Protein AF-A0A2T5V9R6-F1 (afdb_monomer)

pLDDT: mean 74.9, std 12.16, range [42.75, 92.75]

Foldseek 3Di:
DDDQDQVDQDPVRDTPPDDPDDDDDFDDDPCRVVVCCVVVVVVVVVPDDCVVVVVVVVVVVPPPQFDCVVVVDDDPDLVNSLVRQLVVLVPDPDPVSSCVSNVVSVVSVVVVD

Secondary structure (DSSP, 8-state):
-------EE-TTS-EES--S--------STTHHHHHHHHTTHHHHHTS-SHHHHHHHHHHHH---S-STTTSS---SHHHHHHHHHHHHHT-SSHHHHHHHHHHHHHHHHTT-

Solvent-accessible surface area (backbone atoms only — not comparable to full-atom values): 7088 Å² total; per-residue (Å²): 140,74,74,92,52,76,75,44,80,46,97,84,79,49,75,44,74,66,69,88,86,81,89,84,88,77,71,89,54,100,58,36,71,60,51,47,55,61,73,68,41,51,66,61,42,74,70,47,73,63,56,69,59,55,48,49,52,49,54,59,69,70,51,78,67,41,64,41,82,87,74,77,45,81,71,87,45,73,65,46,40,34,52,15,25,46,57,59,27,68,76,45,92,46,68,67,66,20,50,59,41,42,53,51,31,48,54,54,53,67,72,73,109

Sequence (113 aa):
MANFYLRAVCQNRNLWGVEDFEEISIRHSKYAANRFAHEAALLNFANSSPMPFVNGIKAARERIVARTDEEGRPPESIFDFVQGITAVARDKPHQDARLDTEGKAKKLLDRAA

Organism: NCBI:txid665038

Mean predicted aligned error: 13.88 Å

Nearest PDB structures (foldseek):
  8r2w-assembly1_B  TM=7.122E-01  e=3.113E+00  Trametes versicolor
  4bjn-assembly4_H  TM=2.898E-01  e=9.178E+00  Melampsora lini

Radius of gyration: 22.16 Å; Cα contacts (8 Å, |Δi|>4): 78; chains: 1; bounding box: 49×28×55 Å

Structure (mmCIF, N/CA/C/O backbone):
data_AF-A0A2T5V9R6-F1
#
_entry.id   AF-A0A2T5V9R6-F1
#
loop_
_atom_site.group_PDB
_atom_site.id
_atom_site.type_symbol
_atom_site.label_atom_id
_atom_site.label_alt_id
_atom_site.label_comp_id
_atom_site.label_asym_id
_atom_site.label_entity_id
_atom_site.label_seq_id
_atom_site.pdbx_PDB_ins_code
_atom_site.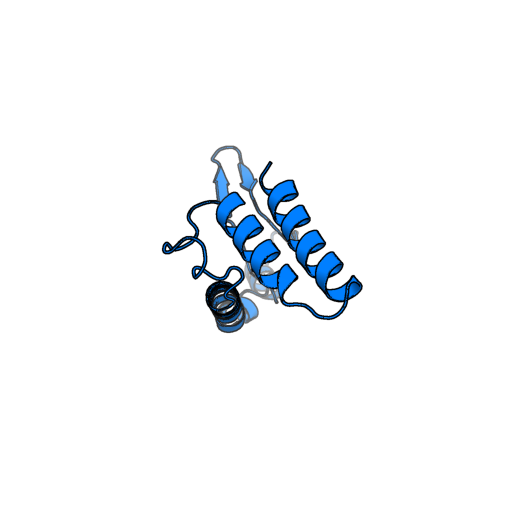Cartn_x
_atom_site.Cartn_y
_atom_site.Cartn_z
_atom_site.occupancy
_atom_site.B_iso_or_equiv
_atom_site.auth_seq_id
_atom_site.auth_comp_id
_atom_site.auth_asym_id
_atom_site.auth_atom_id
_atom_site.pdbx_PDB_model_num
ATOM 1 N N . MET A 1 1 ? 1.570 -5.590 -14.439 1.00 45.59 1 MET A N 1
ATOM 2 C CA . MET A 1 1 ? 1.499 -4.331 -13.672 1.00 45.59 1 MET A CA 1
ATOM 3 C C . MET A 1 1 ? 2.904 -4.104 -13.161 1.00 45.59 1 MET A C 1
ATOM 5 O O . MET A 1 1 ? 3.331 -4.874 -12.322 1.00 45.59 1 MET A O 1
ATOM 9 N N . ALA A 1 2 ? 3.663 -3.200 -13.774 1.00 42.75 2 ALA A N 1
ATOM 10 C CA . ALA A 1 2 ? 5.062 -2.968 -13.422 1.00 42.75 2 ALA A CA 1
ATOM 11 C C . ALA A 1 2 ? 5.163 -1.518 -12.965 1.00 42.75 2 ALA A C 1
ATOM 13 O O . ALA A 1 2 ? 4.949 -0.628 -13.774 1.00 42.75 2 ALA A O 1
ATOM 14 N N 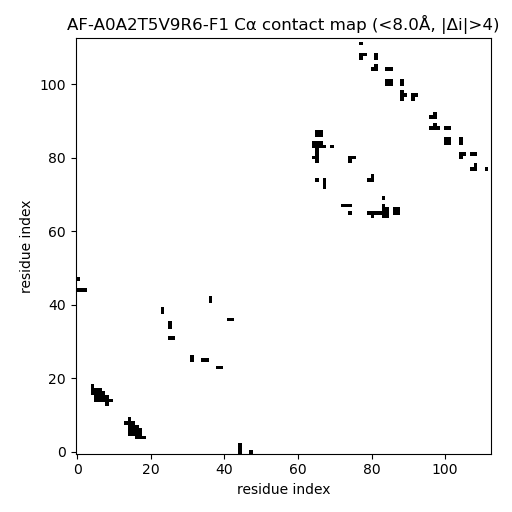. ASN A 1 3 ? 5.408 -1.276 -11.682 1.00 51.75 3 ASN A N 1
ATOM 15 C CA . ASN A 1 3 ? 5.662 0.060 -11.159 1.00 51.75 3 ASN A CA 1
ATOM 16 C C . ASN A 1 3 ? 7.131 0.099 -10.740 1.00 51.75 3 ASN A C 1
ATOM 18 O O . ASN A 1 3 ? 7.517 -0.588 -9.801 1.00 51.75 3 ASN A O 1
ATOM 22 N N . PHE A 1 4 ? 7.961 0.887 -11.426 1.00 55.44 4 PHE A N 1
ATOM 23 C CA . PHE A 1 4 ? 9.347 1.090 -11.005 1.00 55.44 4 PHE A CA 1
ATOM 24 C C . PHE A 1 4 ? 9.379 2.013 -9.781 1.00 55.44 4 PHE A C 1
ATOM 26 O O . PHE A 1 4 ? 9.399 3.238 -9.901 1.00 55.44 4 PHE A O 1
ATOM 33 N N . TYR A 1 5 ? 9.358 1.423 -8.586 1.00 55.00 5 TYR A N 1
ATOM 34 C CA . TYR A 1 5 ? 9.509 2.140 -7.324 1.00 55.00 5 TYR A CA 1
ATOM 35 C C . TYR A 1 5 ? 10.983 2.208 -6.928 1.00 55.00 5 TYR A C 1
ATOM 37 O O . TYR A 1 5 ? 11.502 1.350 -6.223 1.00 55.00 5 TYR A O 1
ATOM 45 N N . LEU A 1 6 ? 11.673 3.262 -7.350 1.00 56.78 6 LEU A N 1
ATOM 46 C CA . LEU A 1 6 ? 12.943 3.636 -6.732 1.00 56.78 6 LEU A CA 1
ATOM 47 C C . LEU A 1 6 ? 12.641 4.712 -5.687 1.00 56.78 6 LEU A C 1
ATOM 49 O O . LEU A 1 6 ? 12.490 5.882 -6.030 1.00 56.78 6 LEU A O 1
ATOM 53 N N . ARG A 1 7 ? 12.503 4.321 -4.409 1.00 51.59 7 ARG A N 1
ATOM 54 C CA . ARG A 1 7 ? 12.268 5.283 -3.312 1.00 51.59 7 ARG A CA 1
ATOM 55 C C . ARG A 1 7 ? 13.497 6.148 -3.023 1.00 51.59 7 ARG A 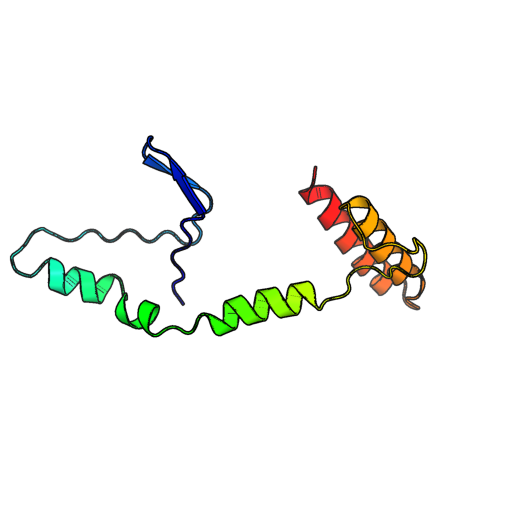C 1
ATOM 57 O O . ARG A 1 7 ? 13.335 7.313 -2.680 1.00 51.59 7 ARG A O 1
ATOM 64 N N . ALA A 1 8 ? 14.706 5.599 -3.148 1.00 50.41 8 ALA A N 1
ATOM 65 C CA . ALA A 1 8 ? 15.960 6.343 -3.024 1.00 50.41 8 ALA A CA 1
ATOM 66 C C . ALA A 1 8 ? 17.130 5.575 -3.662 1.00 50.41 8 ALA A C 1
ATOM 68 O O . ALA A 1 8 ? 17.214 4.351 -3.540 1.00 50.41 8 ALA A O 1
ATOM 69 N N . VAL A 1 9 ? 18.057 6.308 -4.289 1.00 54.75 9 VAL A N 1
ATOM 70 C CA . VAL A 1 9 ? 19.321 5.777 -4.824 1.00 54.75 9 VAL A CA 1
ATOM 71 C C . VAL A 1 9 ? 20.475 6.426 -4.066 1.00 54.75 9 VAL A C 1
ATOM 73 O O . VAL A 1 9 ? 20.627 7.645 -4.080 1.00 54.75 9 VAL A O 1
ATOM 76 N N . CYS A 1 10 ? 21.284 5.618 -3.384 1.00 54.88 10 CYS A N 1
ATOM 77 C CA . CYS A 1 10 ? 22.499 6.077 -2.713 1.00 54.88 10 CYS A CA 1
ATOM 78 C C . CYS A 1 10 ? 23.703 5.989 -3.670 1.00 54.88 10 CYS A C 1
ATOM 80 O O . CYS A 1 10 ? 23.817 5.037 -4.444 1.00 54.88 10 CYS A O 1
ATOM 82 N N . GLN A 1 11 ? 24.645 6.939 -3.574 1.00 45.75 11 GLN A N 1
ATOM 83 C CA . GLN A 1 11 ? 25.893 6.971 -4.361 1.00 45.75 11 GLN A CA 1
ATOM 84 C C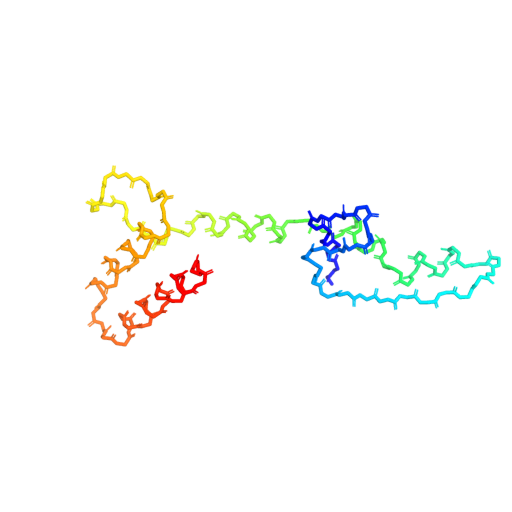 . GLN A 1 11 ? 26.767 5.704 -4.217 1.00 45.75 11 GLN A C 1
ATOM 86 O O . GLN A 1 11 ? 27.619 5.454 -5.063 1.00 45.75 11 GLN A O 1
ATOM 91 N N . ASN A 1 12 ? 26.511 4.861 -3.210 1.00 61.56 12 ASN A N 1
ATOM 92 C CA . ASN A 1 12 ? 27.168 3.567 -2.998 1.00 61.56 12 ASN A CA 1
ATOM 93 C C . ASN A 1 12 ? 26.478 2.375 -3.694 1.00 61.56 12 ASN A C 1
ATOM 95 O O . ASN A 1 12 ? 26.715 1.230 -3.321 1.00 61.56 12 ASN A O 1
ATOM 99 N N . ARG A 1 13 ? 25.636 2.622 -4.709 1.00 57.19 13 ARG A N 1
ATOM 100 C CA . ARG A 1 13 ? 24.947 1.588 -5.512 1.00 57.19 13 ARG A CA 1
ATOM 101 C C . ARG A 1 13 ? 23.884 0.773 -4.746 1.00 57.19 13 ARG A C 1
ATOM 103 O O . ARG A 1 13 ? 23.458 -0.271 -5.225 1.00 57.19 13 ARG A O 1
ATOM 110 N N . ASN A 1 14 ? 23.414 1.282 -3.603 1.00 53.72 14 ASN A N 1
ATOM 111 C CA . ASN A 1 14 ? 22.321 0.688 -2.828 1.00 53.72 14 ASN A CA 1
ATOM 112 C C . ASN A 1 14 ? 20.968 1.302 -3.208 1.00 53.72 14 ASN A C 1
ATOM 114 O O . ASN A 1 14 ? 20.818 2.530 -3.233 1.00 53.72 14 ASN A O 1
ATOM 118 N N . LEU A 1 15 ? 19.991 0.428 -3.456 1.00 63.84 15 LEU A N 1
ATOM 119 C CA . LEU A 1 15 ? 18.604 0.763 -3.767 1.00 63.84 15 LEU A CA 1
ATOM 120 C C . LEU A 1 15 ? 17.720 0.398 -2.572 1.00 63.84 15 LEU A C 1
ATOM 122 O O . LEU A 1 15 ? 17.762 -0.734 -2.097 1.00 63.84 15 LEU A O 1
ATOM 126 N N . TRP A 1 16 ? 16.923 1.349 -2.089 1.00 58.59 16 TRP A N 1
ATOM 127 C CA . TRP A 1 16 ? 16.052 1.143 -0.929 1.00 58.59 16 TRP A CA 1
ATOM 128 C C . TRP A 1 16 ? 14.584 1.140 -1.345 1.00 58.59 16 TRP A C 1
ATOM 130 O O . TRP A 1 16 ? 14.157 1.996 -2.120 1.00 58.59 16 TRP A O 1
ATOM 140 N N . GLY A 1 17 ? 13.809 0.199 -0.795 1.00 61.31 17 GLY A N 1
ATOM 141 C CA . GLY A 1 17 ? 12.373 0.083 -1.063 1.00 61.31 17 GLY A CA 1
ATOM 142 C C . GLY A 1 17 ? 12.035 -0.430 -2.463 1.00 61.31 17 GLY A C 1
ATOM 143 O O . GLY A 1 17 ? 11.017 -0.020 -3.012 1.00 61.31 17 GLY A O 1
ATOM 144 N N . VAL A 1 18 ? 12.900 -1.274 -3.035 1.00 60.62 18 VAL A N 1
ATOM 145 C CA . VAL A 1 18 ? 12.630 -1.981 -4.291 1.00 60.62 18 VAL A CA 1
ATOM 146 C C . VAL A 1 18 ? 11.760 -3.195 -3.978 1.00 60.62 18 VAL A C 1
ATOM 148 O O . VAL A 1 18 ? 12.186 -4.089 -3.250 1.00 60.62 18 VAL A O 1
ATOM 151 N N . GLU A 1 19 ? 10.550 -3.209 -4.520 1.00 60.53 19 GLU A N 1
ATOM 152 C CA . GLU A 1 19 ? 9.646 -4.361 -4.504 1.00 60.53 19 GLU A CA 1
ATOM 153 C C . GLU A 1 19 ? 9.616 -4.960 -5.921 1.00 60.53 19 GLU A C 1
ATOM 155 O O . GLU A 1 19 ? 9.685 -4.210 -6.895 1.00 60.53 19 GLU A O 1
ATOM 160 N N . ASP A 1 20 ? 9.578 -6.294 -6.025 1.00 65.81 20 ASP A N 1
ATOM 161 C CA . ASP A 1 20 ? 9.536 -7.055 -7.288 1.00 65.81 20 ASP A CA 1
ATOM 162 C C . ASP A 1 20 ? 10.665 -6.721 -8.292 1.00 65.81 20 ASP A C 1
ATOM 164 O O . ASP A 1 20 ? 10.428 -6.339 -9.437 1.00 65.81 20 ASP A O 1
ATOM 168 N N . PHE A 1 21 ? 11.927 -6.866 -7.862 1.00 69.50 21 PHE A N 1
ATOM 169 C CA . PHE A 1 21 ? 13.097 -6.654 -8.725 1.00 69.50 21 PHE A CA 1
ATOM 170 C C . PHE A 1 21 ? 13.216 -7.738 -9.806 1.00 69.50 21 PHE A C 1
ATOM 172 O O . PHE A 1 21 ? 13.352 -8.921 -9.491 1.00 69.50 21 PHE A O 1
ATOM 179 N N . GLU A 1 22 ? 13.246 -7.322 -11.073 1.00 69.62 22 GLU A N 1
ATOM 180 C CA . GLU A 1 22 ? 13.463 -8.205 -12.219 1.00 69.62 22 GLU A CA 1
ATOM 181 C C . GLU A 1 22 ? 14.730 -7.783 -12.981 1.00 69.62 22 GLU A C 1
ATOM 183 O O . GLU A 1 22 ? 14.865 -6.639 -13.423 1.00 69.62 22 GLU A O 1
ATOM 188 N N . GLU A 1 23 ? 15.685 -8.709 -13.107 1.00 76.62 23 GLU A N 1
ATOM 189 C CA . GLU A 1 23 ? 16.956 -8.484 -13.798 1.00 76.62 23 GLU A CA 1
ATOM 190 C C . GLU A 1 23 ? 16.910 -9.067 -15.214 1.00 76.62 23 GLU A C 1
ATOM 192 O O . GLU A 1 23 ? 16.700 -10.266 -15.398 1.00 76.62 23 GLU A O 1
ATOM 197 N N . ILE A 1 24 ? 17.166 -8.226 -16.221 1.00 79.31 24 ILE A N 1
ATOM 198 C CA . ILE A 1 24 ? 17.284 -8.646 -17.622 1.00 79.31 24 ILE A CA 1
ATOM 199 C C . ILE A 1 24 ? 18.737 -8.555 -18.095 1.00 79.31 24 ILE A C 1
ATOM 201 O O . ILE A 1 24 ? 19.378 -7.505 -18.023 1.00 79.31 24 ILE A O 1
ATOM 205 N N . SER A 1 25 ? 19.266 -9.667 -18.612 1.00 81.62 25 SER A N 1
ATOM 206 C CA . SER A 1 25 ? 20.622 -9.738 -19.163 1.00 81.62 25 SER A CA 1
ATOM 207 C C . SER A 1 25 ? 20.574 -9.796 -20.684 1.00 81.62 25 SER A C 1
ATOM 209 O O . SER A 1 25 ? 20.174 -10.799 -21.277 1.00 81.62 25 SER A O 1
ATOM 211 N N . ILE A 1 26 ? 21.006 -8.716 -21.340 1.00 83.19 26 ILE A N 1
ATOM 212 C CA . ILE A 1 26 ? 20.978 -8.609 -22.801 1.00 83.19 26 ILE A CA 1
ATOM 213 C C . ILE A 1 26 ? 22.396 -8.656 -23.352 1.00 83.19 26 ILE A C 1
ATOM 215 O O . ILE A 1 26 ? 23.238 -7.806 -23.062 1.00 83.19 26 ILE A O 1
ATOM 219 N N . ARG A 1 27 ? 22.651 -9.618 -24.245 1.00 88.56 27 ARG A N 1
ATOM 220 C CA . ARG A 1 27 ? 23.912 -9.668 -24.992 1.00 88.56 27 ARG A CA 1
ATOM 221 C C . ARG A 1 27 ? 24.061 -8.416 -25.865 1.00 88.56 27 ARG A C 1
ATOM 223 O O . ARG A 1 27 ? 23.198 -8.138 -26.709 1.00 88.56 27 ARG A O 1
ATOM 230 N N . HIS A 1 28 ? 25.199 -7.734 -25.736 1.00 86.06 28 HIS A N 1
ATOM 231 C CA . HIS A 1 28 ? 25.576 -6.620 -26.605 1.00 86.06 28 HIS A CA 1
ATOM 232 C C . HIS A 1 28 ? 25.609 -7.055 -28.078 1.00 86.06 28 HIS A C 1
ATOM 234 O O . HIS A 1 28 ? 26.339 -7.962 -28.471 1.00 86.06 28 HIS A O 1
ATOM 240 N N . SER A 1 29 ? 24.770 -6.419 -28.895 1.00 91.81 29 SER A N 1
ATOM 241 C CA . SER A 1 29 ? 24.651 -6.654 -30.338 1.00 91.81 29 SER A CA 1
ATOM 242 C C . SER A 1 29 ? 24.019 -5.432 -31.006 1.00 91.81 29 SER A C 1
ATOM 244 O O . SER A 1 29 ? 23.421 -4.606 -30.316 1.00 91.81 29 SER A O 1
ATOM 246 N N . LYS A 1 30 ? 24.044 -5.364 -32.343 1.00 92.75 30 LYS A N 1
ATOM 247 C CA . LYS A 1 30 ? 23.426 -4.274 -33.122 1.00 92.75 30 LYS A CA 1
ATOM 248 C C . LYS A 1 30 ? 21.948 -4.012 -32.774 1.00 92.75 30 LYS A C 1
ATOM 250 O O . LYS A 1 30 ? 21.497 -2.880 -32.877 1.00 92.75 30 LYS A O 1
ATOM 255 N N . TYR A 1 31 ? 21.213 -5.034 -32.328 1.00 89.75 31 TYR A N 1
ATOM 256 C CA . TYR A 1 31 ? 19.787 -4.941 -31.980 1.00 89.75 31 TYR A CA 1
ATOM 257 C C . TYR A 1 31 ? 19.509 -4.997 -30.468 1.00 89.75 31 TYR A C 1
ATOM 259 O O . TYR A 1 31 ? 18.362 -5.184 -30.069 1.00 89.75 31 TYR A O 1
ATOM 267 N N . ALA A 1 32 ? 20.532 -4.847 -29.615 1.00 87.19 32 ALA A N 1
ATOM 268 C CA . ALA A 1 32 ? 20.368 -4.930 -28.160 1.00 87.19 32 ALA A CA 1
ATOM 269 C C . ALA A 1 32 ? 19.358 -3.901 -27.621 1.00 87.19 32 ALA A C 1
ATOM 271 O O . ALA A 1 32 ? 18.508 -4.261 -26.815 1.00 87.19 32 ALA A O 1
ATOM 272 N N . ALA A 1 33 ? 19.384 -2.666 -28.134 1.00 84.38 33 ALA A N 1
ATOM 273 C CA . ALA A 1 33 ? 18.443 -1.617 -27.737 1.00 84.38 33 ALA A CA 1
ATOM 274 C C . ALA A 1 33 ? 16.978 -1.962 -28.066 1.00 84.38 33 ALA A C 1
ATOM 276 O O . ALA A 1 33 ? 16.082 -1.670 -27.281 1.00 84.38 33 ALA A O 1
ATOM 277 N N . ASN A 1 34 ? 16.732 -2.618 -29.205 1.00 85.94 34 ASN A N 1
ATOM 278 C CA . ASN A 1 34 ? 15.381 -3.011 -29.610 1.00 85.94 34 ASN A CA 1
ATOM 279 C C . ASN A 1 34 ? 14.851 -4.154 -28.723 1.00 85.94 34 ASN A C 1
ATOM 281 O O . ASN A 1 34 ? 13.736 -4.079 -28.217 1.00 85.94 34 ASN A O 1
ATOM 285 N N . ARG A 1 35 ? 15.692 -5.160 -28.428 1.00 85.75 35 ARG A N 1
ATOM 286 C CA . ARG A 1 35 ? 15.334 -6.225 -27.473 1.00 85.75 35 ARG A CA 1
ATOM 287 C C . ARG A 1 35 ? 15.063 -5.679 -26.075 1.00 85.75 35 ARG A C 1
ATOM 289 O O . ARG A 1 35 ? 14.066 -6.057 -25.478 1.00 85.75 35 ARG A O 1
ATOM 296 N N . PHE A 1 36 ? 15.883 -4.737 -25.610 1.00 84.31 36 PHE A N 1
ATOM 297 C CA . PHE A 1 36 ? 15.669 -4.068 -24.327 1.00 84.31 36 PHE A CA 1
ATOM 298 C C . PHE A 1 36 ? 14.311 -3.369 -24.262 1.00 84.31 36 PHE A C 1
ATOM 300 O O . PHE A 1 36 ? 13.572 -3.567 -23.306 1.00 84.31 36 PHE A O 1
ATOM 307 N N . ALA A 1 37 ? 13.951 -2.594 -25.289 1.00 82.62 37 ALA A N 1
ATOM 308 C CA . ALA A 1 37 ? 12.673 -1.884 -25.320 1.00 82.62 37 ALA A CA 1
ATOM 309 C C . ALA A 1 37 ? 11.462 -2.834 -25.252 1.00 82.62 37 ALA A C 1
ATOM 311 O O . ALA A 1 37 ? 10.434 -2.477 -24.674 1.00 82.62 37 ALA A O 1
ATOM 312 N N . HIS A 1 38 ? 11.594 -4.034 -25.823 1.00 80.50 38 HIS A N 1
ATOM 313 C CA . HIS A 1 38 ? 10.551 -5.053 -25.811 1.00 80.50 38 HIS A CA 1
ATOM 314 C C . HIS A 1 38 ? 10.503 -5.837 -24.487 1.00 80.50 38 HIS A C 1
ATOM 316 O O . HIS A 1 38 ? 9.426 -6.006 -23.922 1.00 80.50 38 HIS A O 1
ATOM 322 N N . GLU A 1 39 ? 11.650 -6.296 -23.977 1.00 79.31 39 GLU A N 1
ATOM 323 C CA . GLU A 1 39 ? 11.748 -7.071 -22.728 1.00 79.31 39 GLU A CA 1
ATOM 324 C C . GLU A 1 39 ? 11.417 -6.229 -21.494 1.00 79.31 39 GLU A C 1
ATOM 326 O O . GLU A 1 39 ? 10.669 -6.678 -20.634 1.00 79.31 39 GLU A O 1
ATOM 331 N N . ALA A 1 40 ? 11.885 -4.980 -21.429 1.00 77.75 40 ALA A N 1
ATOM 332 C CA . ALA A 1 40 ? 11.641 -4.099 -20.286 1.00 77.75 40 ALA A CA 1
ATOM 333 C C . ALA A 1 40 ? 10.187 -3.591 -20.192 1.00 77.75 40 ALA A C 1
ATOM 335 O O . ALA A 1 40 ? 9.862 -2.831 -19.281 1.00 77.75 40 ALA A O 1
ATOM 336 N N . ALA A 1 41 ? 9.319 -3.951 -21.149 1.00 73.75 41 ALA A N 1
ATOM 337 C CA . ALA A 1 41 ? 7.897 -3.601 -21.184 1.00 73.75 41 ALA A CA 1
ATOM 338 C C . ALA A 1 41 ? 7.591 -2.100 -20.948 1.00 73.75 41 ALA A C 1
ATOM 340 O O . ALA A 1 41 ? 6.503 -1.741 -20.489 1.00 73.75 41 ALA A O 1
ATOM 341 N N . LEU A 1 42 ? 8.525 -1.205 -21.303 1.00 71.75 42 LEU A N 1
ATOM 342 C CA . LEU A 1 42 ? 8.454 0.234 -21.006 1.00 71.75 42 LEU A CA 1
ATOM 343 C C . LEU A 1 42 ? 7.234 0.911 -21.633 1.00 71.75 42 LEU A C 1
ATOM 345 O O . LEU A 1 42 ? 6.702 1.864 -21.075 1.00 71.75 42 LEU A O 1
ATOM 349 N N . LEU A 1 43 ? 6.764 0.406 -22.776 1.00 69.56 43 LEU A N 1
ATOM 350 C CA . LEU A 1 43 ? 5.5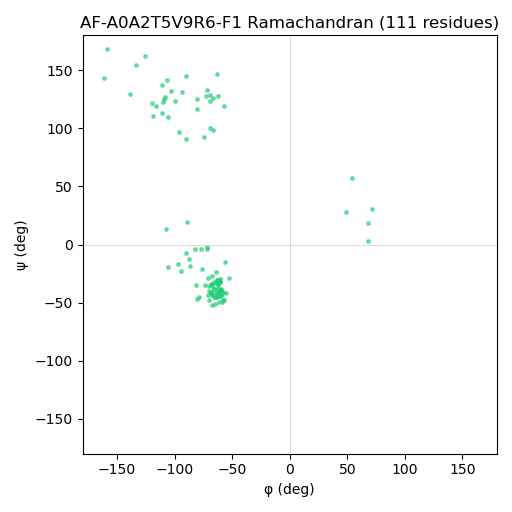53 0.898 -23.435 1.00 69.56 43 LEU A CA 1
ATOM 351 C C . LEU A 1 43 ? 4.292 0.570 -22.635 1.00 69.56 43 LEU A C 1
ATOM 353 O O . LEU A 1 43 ? 3.407 1.412 -22.509 1.00 69.56 43 LEU A O 1
ATOM 357 N N . ASN A 1 44 ? 4.214 -0.630 -22.062 1.00 73.06 44 ASN A N 1
ATOM 358 C CA . ASN A 1 44 ? 3.093 -1.003 -21.204 1.00 73.06 44 ASN A CA 1
ATOM 359 C C . ASN A 1 44 ? 3.111 -0.182 -19.915 1.00 73.06 44 ASN A C 1
ATOM 361 O O . ASN A 1 44 ? 2.053 0.216 -19.444 1.00 73.06 44 ASN A O 1
ATOM 365 N N . PHE A 1 45 ? 4.298 0.120 -19.382 1.00 69.88 45 PHE A N 1
ATOM 366 C CA . PHE A 1 45 ? 4.457 1.021 -18.244 1.00 69.88 45 PHE A CA 1
ATOM 367 C C . PHE A 1 45 ? 4.044 2.462 -18.571 1.00 69.88 45 PHE A C 1
ATOM 369 O O . PHE A 1 45 ? 3.211 3.028 -17.871 1.00 69.88 45 PHE A O 1
ATOM 376 N N . ALA A 1 46 ? 4.562 3.038 -19.658 1.00 76.25 46 ALA A N 1
ATOM 377 C CA . ALA A 1 46 ? 4.268 4.413 -20.065 1.00 76.25 46 ALA A CA 1
ATOM 378 C C . ALA A 1 46 ? 2.773 4.637 -20.346 1.00 76.25 46 ALA A C 1
ATOM 380 O O . ALA A 1 46 ? 2.250 5.717 -20.086 1.00 76.25 46 ALA A O 1
ATOM 381 N N . ASN A 1 47 ? 2.087 3.603 -20.842 1.00 78.06 47 ASN A N 1
ATOM 382 C CA . ASN A 1 47 ? 0.644 3.623 -21.073 1.00 78.06 47 ASN A CA 1
ATOM 383 C C . ASN A 1 47 ? -0.175 3.143 -19.864 1.00 78.06 47 ASN A C 1
ATOM 385 O O . ASN A 1 47 ? -1.405 3.229 -19.884 1.00 78.06 47 ASN A O 1
ATOM 389 N N . SER A 1 48 ? 0.467 2.623 -18.812 1.00 77.38 48 SER A N 1
ATOM 390 C CA . SER A 1 48 ? -0.240 2.215 -17.603 1.00 77.38 48 SER A CA 1
ATOM 391 C C . SER A 1 48 ? -0.689 3.452 -16.837 1.00 77.38 48 SER A C 1
ATOM 393 O O . SER A 1 48 ? 0.078 4.374 -16.562 1.00 77.38 48 SER A O 1
ATOM 395 N N . SER A 1 49 ? -1.979 3.497 -16.517 1.00 77.12 49 SER A N 1
ATOM 396 C CA . SER A 1 49 ? -2.528 4.622 -15.779 1.00 77.12 49 SER A CA 1
ATOM 397 C C . SER A 1 49 ? -2.050 4.573 -14.324 1.00 77.12 49 SER A C 1
ATOM 399 O O . SER A 1 49 ? -2.208 3.532 -13.685 1.00 77.12 49 SER A O 1
ATOM 401 N N . PRO A 1 50 ? -1.570 5.686 -13.740 1.00 79.06 50 PRO A N 1
ATOM 402 C CA . PRO A 1 50 ? -1.279 5.758 -12.308 1.00 79.06 50 PRO A CA 1
ATOM 403 C C . PRO A 1 50 ? -2.558 5.782 -11.451 1.00 79.06 50 PRO A C 1
ATOM 405 O O . PRO A 1 50 ? -2.485 5.772 -10.222 1.00 79.06 50 PRO A O 1
ATOM 408 N N . MET A 1 51 ? -3.742 5.816 -12.074 1.00 78.44 51 MET A N 1
ATOM 409 C CA . MET A 1 51 ? -5.030 5.941 -11.393 1.00 78.44 51 MET A CA 1
ATOM 410 C C . MET A 1 51 ? -5.286 4.862 -10.331 1.00 78.44 51 MET A C 1
ATOM 412 O O . MET A 1 51 ? -5.731 5.245 -9.256 1.00 78.44 51 MET A O 1
ATOM 416 N N . PRO A 1 52 ? -4.975 3.562 -10.515 1.00 79.44 52 PRO A N 1
ATOM 417 C CA . PRO A 1 52 ? -5.156 2.566 -9.455 1.00 79.44 52 PRO A CA 1
ATOM 418 C C . PRO A 1 52 ? -4.344 2.890 -8.194 1.00 79.44 52 PRO A C 1
ATOM 420 O O . PRO A 1 52 ? -4.847 2.755 -7.081 1.00 79.44 52 PRO A O 1
ATOM 423 N N . PHE A 1 53 ? -3.116 3.385 -8.363 1.00 75.50 53 PHE A N 1
ATOM 424 C CA . PHE A 1 53 ? -2.249 3.783 -7.256 1.00 75.50 53 PHE A CA 1
ATOM 425 C C . PHE A 1 53 ? -2.760 5.050 -6.558 1.00 75.50 53 PHE A C 1
ATOM 427 O O . PHE A 1 53 ? -2.908 5.076 -5.337 1.00 75.50 53 PHE A O 1
ATOM 434 N N . VAL A 1 54 ? -3.105 6.083 -7.332 1.00 79.81 54 VAL A N 1
ATOM 435 C CA . VAL A 1 54 ? -3.673 7.335 -6.803 1.00 79.81 54 VAL A CA 1
ATOM 436 C C . VAL A 1 54 ? -5.001 7.076 -6.087 1.00 79.81 54 VAL A C 1
ATOM 438 O O . VAL A 1 54 ? -5.238 7.622 -5.010 1.00 79.81 54 VAL A O 1
ATOM 441 N N . ASN A 1 55 ? -5.847 6.211 -6.646 1.00 79.75 55 ASN A N 1
ATOM 442 C CA . ASN A 1 55 ? -7.111 5.801 -6.042 1.00 79.75 55 ASN A CA 1
ATOM 443 C C . ASN A 1 55 ? -6.879 5.007 -4.753 1.00 79.75 55 ASN A C 1
ATOM 445 O O . ASN A 1 55 ? -7.595 5.231 -3.785 1.00 79.75 55 ASN A O 1
ATOM 449 N N . GLY A 1 56 ? -5.852 4.152 -4.700 1.00 76.81 56 GLY A N 1
ATOM 450 C CA . GLY A 1 56 ? -5.441 3.467 -3.474 1.00 76.81 56 GLY A CA 1
ATOM 451 C C . GLY A 1 56 ? -5.040 4.439 -2.359 1.00 76.81 56 GLY A C 1
ATOM 452 O O . GLY A 1 56 ? -5.501 4.298 -1.229 1.00 76.81 56 GLY A O 1
ATOM 453 N N . ILE A 1 57 ? -4.256 5.476 -2.679 1.00 75.69 57 ILE A N 1
ATOM 454 C CA . ILE A 1 57 ? -3.876 6.524 -1.714 1.00 75.69 57 ILE A CA 1
ATOM 455 C C . ILE A 1 57 ? -5.102 7.315 -1.249 1.00 75.69 57 ILE A C 1
ATOM 457 O O . ILE A 1 57 ? -5.248 7.568 -0.054 1.00 75.69 57 ILE A O 1
ATOM 461 N N . LYS A 1 58 ? -5.988 7.712 -2.170 1.00 72.06 58 LYS A N 1
ATOM 462 C CA . LYS A 1 58 ? -7.221 8.433 -1.821 1.00 72.06 58 LYS A CA 1
ATOM 463 C C . LYS A 1 58 ? -8.118 7.593 -0.917 1.00 72.06 58 LYS A C 1
ATOM 465 O O . LYS A 1 58 ? -8.476 8.060 0.156 1.00 72.06 58 LYS A O 1
ATOM 470 N N . ALA A 1 59 ? -8.372 6.338 -1.282 1.00 76.38 59 ALA A N 1
ATOM 471 C CA . ALA A 1 59 ? -9.174 5.417 -0.483 1.00 76.38 59 ALA A CA 1
ATOM 472 C C . ALA A 1 59 ? -8.575 5.182 0.913 1.00 76.38 59 ALA A C 1
ATOM 474 O O . ALA A 1 59 ? -9.311 5.122 1.894 1.00 76.38 59 ALA A O 1
ATOM 475 N N . ALA A 1 60 ? -7.245 5.088 1.024 1.00 70.88 60 ALA A N 1
ATOM 476 C CA . ALA A 1 60 ? -6.567 4.978 2.313 1.00 70.88 60 ALA A CA 1
ATOM 477 C C . ALA A 1 60 ? -6.724 6.247 3.170 1.00 70.88 60 ALA A C 1
ATOM 479 O O . ALA A 1 60 ? -6.921 6.136 4.376 1.00 70.88 60 ALA A O 1
ATOM 480 N N . ARG A 1 61 ? -6.677 7.440 2.559 1.00 66.19 61 ARG A N 1
ATOM 481 C CA . ARG A 1 61 ? -6.866 8.732 3.248 1.00 66.19 61 ARG A CA 1
ATOM 482 C C . ARG A 1 61 ? -8.320 8.999 3.646 1.00 66.19 61 ARG A C 1
ATOM 484 O O . ARG A 1 61 ? -8.555 9.618 4.674 1.00 66.19 61 ARG A O 1
ATOM 491 N N . GLU A 1 62 ? -9.277 8.558 2.834 1.00 67.62 62 GLU A N 1
ATOM 492 C CA . GLU A 1 62 ? -10.719 8.685 3.094 1.00 67.62 62 GLU A CA 1
ATOM 493 C C . GLU A 1 62 ? -11.212 7.683 4.141 1.00 67.62 62 GLU A C 1
ATOM 495 O O . GLU A 1 62 ? -12.255 7.888 4.765 1.00 67.62 62 GLU A O 1
ATOM 500 N N . ARG A 1 63 ? -10.473 6.588 4.360 1.00 66.00 63 ARG A N 1
ATOM 501 C CA . ARG A 1 63 ? -10.771 5.635 5.425 1.00 66.00 63 ARG A CA 1
ATOM 502 C C . ARG A 1 63 ? -10.540 6.324 6.773 1.00 66.00 63 ARG A C 1
ATOM 504 O O . ARG A 1 63 ? -9.420 6.399 7.263 1.00 66.00 63 ARG A O 1
ATOM 511 N N . ILE A 1 64 ? -11.611 6.806 7.394 1.00 60.72 64 ILE A N 1
ATOM 512 C CA . ILE A 1 64 ? -11.583 7.299 8.774 1.00 60.72 64 ILE A CA 1
ATOM 513 C C . ILE A 1 64 ? -11.376 6.082 9.686 1.00 60.72 64 ILE A C 1
ATOM 515 O O . ILE A 1 64 ? -12.290 5.290 9.908 1.00 60.72 64 ILE A O 1
ATOM 519 N N . VAL A 1 65 ? -10.137 5.880 10.135 1.00 59.69 65 VAL A N 1
ATOM 520 C CA . VAL A 1 65 ? -9.732 4.739 10.978 1.00 59.69 65 VAL A CA 1
ATOM 521 C C . VAL A 1 65 ? -9.962 5.020 12.475 1.00 59.69 65 VAL A C 1
ATOM 523 O O . VAL A 1 65 ? -10.071 4.084 13.260 1.00 59.69 65 VAL A O 1
ATOM 526 N N . ALA A 1 66 ? -10.114 6.289 12.860 1.00 56.69 66 ALA A N 1
ATOM 527 C CA . ALA A 1 66 ? -10.271 6.749 14.237 1.00 56.69 66 ALA A CA 1
ATOM 528 C C . ALA A 1 66 ? -11.347 7.845 14.304 1.00 56.69 66 ALA A C 1
ATOM 530 O O . ALA A 1 66 ? -11.297 8.798 13.526 1.00 56.69 66 ALA A O 1
ATOM 531 N N . ARG A 1 67 ? -12.320 7.715 15.215 1.00 60.91 67 ARG A N 1
ATOM 532 C CA . ARG A 1 67 ? -13.238 8.816 15.549 1.00 60.91 67 ARG A CA 1
ATOM 533 C C . ARG A 1 67 ? -12.445 9.895 16.284 1.00 60.91 67 ARG A C 1
ATOM 535 O O . ARG A 1 67 ? -11.766 9.590 17.257 1.00 60.91 67 ARG A O 1
ATOM 542 N N . THR A 1 68 ? -12.542 11.144 15.839 1.00 62.69 68 THR A N 1
ATOM 543 C CA . THR A 1 68 ? -11.944 12.303 16.530 1.00 62.69 68 THR A CA 1
ATOM 544 C C . THR A 1 68 ? -12.822 12.810 17.674 1.00 62.69 68 THR A C 1
ATOM 546 O O . THR A 1 68 ? -12.447 13.740 18.377 1.00 62.69 68 THR A O 1
ATOM 549 N N . ASP A 1 69 ? -14.003 12.218 17.841 1.00 62.88 69 ASP A N 1
ATOM 550 C CA . ASP A 1 69 ? -15.071 12.678 18.725 1.00 62.88 69 ASP A CA 1
ATOM 551 C C . ASP A 1 69 ? -14.640 12.691 20.206 1.00 62.88 69 ASP A C 1
ATOM 553 O O . ASP A 1 69 ? -15.071 13.566 20.951 1.00 62.88 69 ASP A O 1
ATOM 557 N N . GLU A 1 70 ? -13.774 11.754 20.627 1.00 63.91 70 GLU A N 1
ATOM 558 C CA . GLU A 1 70 ? -13.272 11.667 22.012 1.00 63.91 70 GLU A CA 1
ATOM 559 C C . GLU A 1 70 ? -12.103 12.635 22.294 1.00 63.91 70 GLU A C 1
ATOM 561 O O . GLU A 1 70 ? -12.014 13.172 23.395 1.00 63.91 70 GLU A O 1
ATOM 566 N N . GLU A 1 71 ? -11.214 12.887 21.322 1.00 68.38 71 GLU A N 1
ATOM 567 C CA . GLU A 1 71 ? -10.019 13.733 21.519 1.00 68.38 71 GLU A CA 1
ATOM 568 C C . GLU A 1 71 ? -10.197 15.188 21.051 1.00 68.38 71 GLU A C 1
ATOM 570 O O . GLU A 1 71 ? -9.409 16.056 21.423 1.00 68.38 71 GLU A O 1
ATOM 575 N N . GLY A 1 72 ? -11.209 15.483 20.228 1.00 68.38 72 GLY A N 1
ATOM 576 C CA . GLY A 1 72 ? -11.502 16.831 19.720 1.00 68.38 72 GLY A CA 1
ATOM 577 C C . GLY A 1 72 ? -10.461 17.402 18.746 1.00 68.38 72 GLY A C 1
ATOM 578 O O . GLY A 1 72 ? -10.597 18.541 18.300 1.00 68.38 72 GLY A O 1
ATOM 579 N N . ARG A 1 73 ? -9.434 16.621 18.394 1.00 72.94 73 ARG A N 1
ATOM 580 C CA . ARG A 1 73 ? -8.362 16.967 17.452 1.00 72.94 73 ARG A CA 1
ATOM 581 C C . ARG A 1 73 ? -8.124 15.821 16.459 1.00 72.94 73 ARG A C 1
ATOM 583 O O . ARG A 1 73 ? -8.432 14.672 16.778 1.00 72.94 73 ARG A O 1
ATOM 590 N N . PRO A 1 74 ? -7.597 16.101 15.254 1.00 72.56 74 PRO A N 1
ATOM 591 C CA . PRO A 1 74 ? -7.146 15.045 14.354 1.00 72.56 74 PRO A CA 1
ATOM 592 C C . PRO A 1 74 ? -5.986 14.249 14.985 1.00 72.5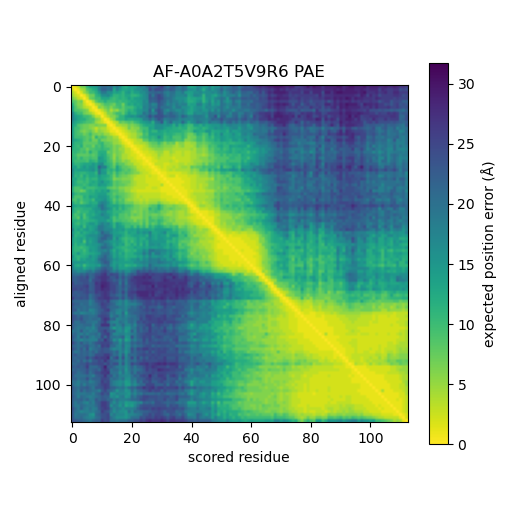6 74 PRO A C 1
ATOM 594 O O . PRO A 1 74 ? -5.182 14.838 15.707 1.00 72.56 74 PRO A O 1
ATOM 597 N N . PRO A 1 75 ? -5.877 12.934 14.718 1.00 74.50 75 PRO A N 1
ATOM 598 C CA . PRO A 1 75 ? -4.800 12.109 15.258 1.00 74.50 75 PRO A CA 1
ATOM 599 C C . PRO A 1 75 ? -3.444 12.539 14.677 1.00 74.50 75 PRO A C 1
ATOM 601 O O . PRO A 1 75 ? -3.269 12.594 13.458 1.00 74.50 75 PRO A O 1
ATOM 604 N N . GLU A 1 76 ? -2.481 12.824 15.551 1.00 80.75 76 GLU A N 1
ATOM 605 C CA . GLU A 1 76 ? -1.127 13.284 15.199 1.00 80.75 76 GLU A CA 1
ATOM 606 C C . GLU A 1 76 ? -0.079 12.184 15.395 1.00 80.75 76 GLU A C 1
ATOM 608 O O . GLU A 1 76 ? 1.006 12.235 14.815 1.00 80.75 76 GLU A O 1
ATOM 613 N N . SER A 1 77 ? -0.409 11.166 16.191 1.00 82.31 77 SER A N 1
ATOM 614 C CA . SER A 1 77 ? 0.472 10.048 16.502 1.00 82.31 77 SER A CA 1
ATOM 615 C C . SER A 1 77 ? -0.170 8.693 16.208 1.00 82.31 77 SER A C 1
ATOM 617 O O . SER A 1 77 ? -1.388 8.542 16.110 1.00 82.31 77 SER A O 1
ATOM 619 N N . ILE A 1 78 ? 0.669 7.661 16.109 1.00 82.75 78 ILE A N 1
ATOM 620 C CA . ILE A 1 78 ? 0.205 6.272 15.975 1.00 82.75 78 ILE A CA 1
ATOM 621 C C . ILE A 1 78 ? -0.590 5.843 17.217 1.00 82.75 78 ILE A C 1
ATOM 623 O O . ILE A 1 78 ? -1.543 5.077 17.086 1.00 82.75 78 ILE A O 1
ATOM 627 N N . PHE A 1 79 ? -0.264 6.385 18.395 1.00 83.50 79 PHE A N 1
ATOM 628 C CA . PHE A 1 79 ? -1.050 6.173 19.611 1.00 83.50 79 PHE A CA 1
ATOM 629 C C . PHE A 1 79 ? -2.464 6.745 19.477 1.00 83.50 79 PHE A C 1
ATOM 631 O O . PHE A 1 79 ? -3.414 6.027 19.776 1.00 83.50 79 PHE A O 1
ATOM 638 N N . ASP A 1 80 ? -2.616 7.960 18.945 1.00 81.44 80 ASP A N 1
ATOM 639 C CA . ASP A 1 80 ? -3.931 8.585 18.720 1.00 81.44 80 ASP A CA 1
ATOM 640 C C . ASP A 1 80 ? -4.787 7.726 17.769 1.00 81.44 80 ASP A C 1
ATOM 642 O O . ASP A 1 80 ? -5.976 7.496 17.992 1.00 81.44 80 ASP A O 1
ATOM 646 N N . PHE A 1 81 ? -4.167 7.163 16.724 1.00 80.00 81 PHE A N 1
ATOM 647 C CA . PHE A 1 81 ? -4.844 6.230 15.819 1.00 80.00 81 PHE A CA 1
ATOM 648 C C . PHE A 1 81 ? -5.277 4.936 16.515 1.00 80.00 81 PHE A C 1
ATOM 650 O O . PHE A 1 81 ? -6.401 4.482 16.309 1.00 80.00 81 PHE A O 1
ATOM 657 N N . VAL A 1 82 ? -4.415 4.329 17.335 1.00 85.50 82 VAL A N 1
ATOM 658 C CA . VAL A 1 82 ? -4.750 3.114 18.096 1.00 85.50 82 VAL A CA 1
ATOM 659 C C . VAL A 1 82 ? -5.903 3.384 19.061 1.00 85.50 82 VAL A C 1
ATOM 661 O O . VAL A 1 82 ? -6.841 2.590 19.105 1.00 85.50 82 VAL A O 1
ATOM 664 N N . GLN A 1 83 ? -5.878 4.518 19.763 1.00 84.12 83 GLN A N 1
ATOM 665 C CA . GLN A 1 83 ? -6.935 4.935 20.686 1.00 84.12 83 GLN A CA 1
ATOM 666 C C . GLN A 1 83 ? -8.264 5.184 19.968 1.00 84.12 83 GLN A C 1
ATOM 668 O O . GLN A 1 83 ? -9.312 4.719 20.411 1.00 84.12 83 GLN A O 1
ATOM 673 N N . GLY A 1 84 ? -8.239 5.824 18.800 1.00 81.62 84 GLY A N 1
ATOM 674 C CA . GLY A 1 84 ? -9.453 6.003 18.012 1.00 81.62 84 GLY A CA 1
ATOM 675 C C . GLY A 1 84 ? -10.020 4.694 17.445 1.00 81.62 84 GLY A C 1
ATOM 676 O O . GLY A 1 84 ? -11.240 4.539 17.373 1.00 81.62 84 GLY A O 1
ATOM 677 N N . ILE A 1 85 ? -9.172 3.722 17.079 1.00 84.25 85 ILE A N 1
ATOM 678 C CA . ILE A 1 85 ? -9.631 2.387 16.654 1.00 84.25 85 ILE A CA 1
ATOM 679 C C . ILE A 1 85 ? -10.259 1.632 17.833 1.00 84.25 85 ILE A C 1
ATOM 681 O O . ILE A 1 85 ? -11.296 0.988 17.660 1.00 84.25 85 ILE A O 1
ATOM 685 N N . THR A 1 86 ? -9.652 1.690 19.023 1.00 84.06 86 THR A N 1
ATOM 686 C CA . THR A 1 86 ? -10.188 1.020 20.218 1.00 84.06 86 THR A CA 1
ATOM 687 C C . THR A 1 86 ? -11.487 1.669 20.689 1.00 84.06 86 THR A C 1
ATOM 689 O O . THR A 1 86 ? -12.397 0.942 21.084 1.00 84.06 86 THR A O 1
ATOM 692 N N . ALA A 1 87 ? -11.644 2.990 20.547 1.00 83.69 87 ALA A N 1
ATOM 693 C CA . ALA A 1 87 ? -12.915 3.680 20.767 1.00 83.69 87 ALA A CA 1
ATOM 694 C C . ALA A 1 87 ? -14.020 3.141 19.839 1.00 83.69 87 ALA A C 1
ATOM 696 O O . ALA A 1 87 ? -15.069 2.714 20.313 1.00 83.69 87 ALA A O 1
ATOM 697 N N . VAL A 1 88 ? -13.758 3.030 18.529 1.00 81.94 88 VAL A N 1
ATOM 698 C CA . VAL A 1 88 ? -14.711 2.448 17.556 1.00 81.94 88 VAL A CA 1
ATOM 699 C C . VAL A 1 88 ? -15.014 0.973 17.845 1.00 81.94 88 VAL A C 1
ATOM 701 O O . VAL A 1 88 ? -16.108 0.484 17.556 1.00 81.94 88 VAL A O 1
ATOM 704 N N . ALA A 1 89 ? -14.059 0.233 18.406 1.00 85.25 89 ALA A N 1
ATOM 705 C CA . ALA A 1 89 ? -14.256 -1.168 18.751 1.00 85.25 89 ALA A CA 1
ATOM 706 C C . ALA A 1 89 ? -15.281 -1.353 19.891 1.00 85.25 89 ALA A C 1
ATOM 708 O O . ALA A 1 89 ? -15.967 -2.377 19.912 1.00 85.25 89 ALA A O 1
ATOM 709 N 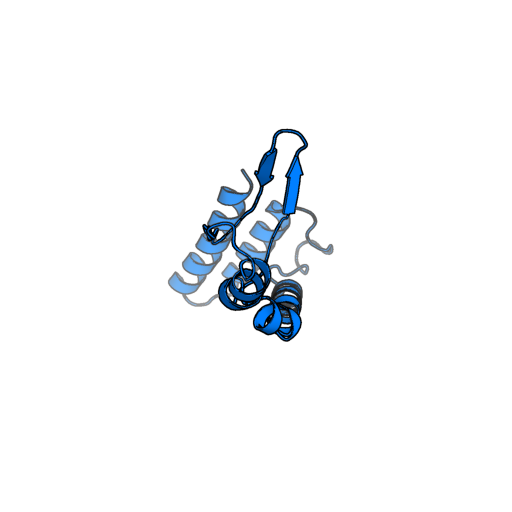N . ARG A 1 90 ? -15.450 -0.364 20.785 1.00 83.06 90 ARG A N 1
ATOM 710 C CA . ARG A 1 90 ? -16.429 -0.404 21.892 1.00 83.06 90 ARG A CA 1
ATOM 711 C C . ARG A 1 90 ? -17.878 -0.471 21.410 1.00 83.06 90 ARG A C 1
ATOM 713 O O . ARG A 1 90 ? -18.685 -1.141 22.044 1.00 83.06 90 ARG A O 1
ATOM 720 N N . ASP A 1 91 ? -18.179 0.150 20.272 1.00 84.94 91 ASP A N 1
ATOM 721 C CA . ASP A 1 91 ? -19.530 0.192 19.697 1.00 84.94 91 ASP A CA 1
ATOM 722 C C . ASP A 1 91 ? -19.931 -1.119 18.996 1.00 84.94 91 ASP A C 1
ATOM 724 O O . ASP A 1 91 ? -21.054 -1.260 18.504 1.00 84.94 91 ASP A O 1
ATOM 728 N N . LYS A 1 92 ? -19.021 -2.098 18.901 1.00 85.38 92 LYS A N 1
ATOM 729 C CA . LYS A 1 92 ? -19.301 -3.362 18.217 1.00 85.38 92 LYS A CA 1
ATOM 730 C C . LYS A 1 92 ? -20.096 -4.307 19.123 1.00 85.38 92 LYS A C 1
ATOM 732 O O . LYS A 1 92 ? -19.615 -4.656 20.198 1.00 85.38 92 LYS A O 1
ATOM 737 N N . PRO A 1 93 ? -21.257 -4.812 18.666 1.00 84.19 93 PRO A N 1
ATOM 738 C CA . PRO A 1 93 ? -22.112 -5.673 19.484 1.00 84.19 93 PRO A CA 1
ATOM 739 C C . PRO A 1 93 ? -21.520 -7.071 19.720 1.00 84.19 93 PRO A C 1
ATOM 741 O O . PRO A 1 93 ? -21.807 -7.697 20.736 1.00 84.19 93 PRO A O 1
ATOM 744 N N . HIS A 1 94 ? -20.701 -7.576 18.790 1.00 90.88 94 HIS A N 1
ATOM 745 C CA . HIS A 1 94 ? -20.113 -8.914 18.865 1.00 90.88 94 HIS A CA 1
ATOM 746 C C . HIS A 1 94 ? -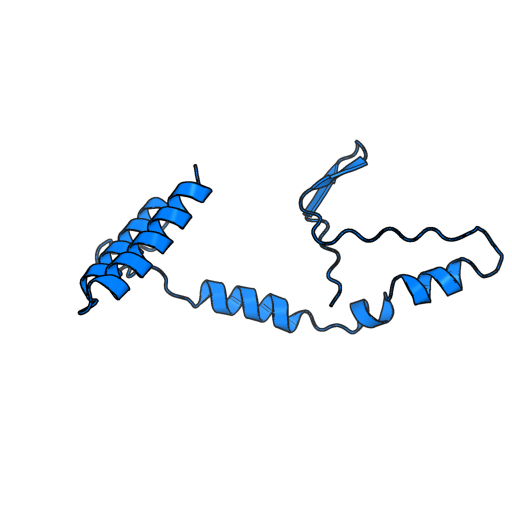18.645 -8.861 19.290 1.00 90.88 94 HIS A C 1
ATOM 748 O O . HIS A 1 94 ? -17.846 -8.126 18.703 1.00 90.88 94 HIS A O 1
ATOM 754 N N . GLN A 1 95 ? -18.289 -9.701 20.266 1.00 87.06 95 GLN A N 1
ATOM 755 C CA . GLN A 1 95 ? -16.949 -9.759 20.852 1.00 87.06 95 GLN A CA 1
ATOM 756 C C . GLN A 1 95 ? -15.864 -10.066 19.813 1.00 87.06 95 GLN A C 1
ATOM 758 O O . GLN A 1 95 ? -14.833 -9.400 19.802 1.00 87.06 95 GLN A O 1
ATOM 763 N N . ASP A 1 96 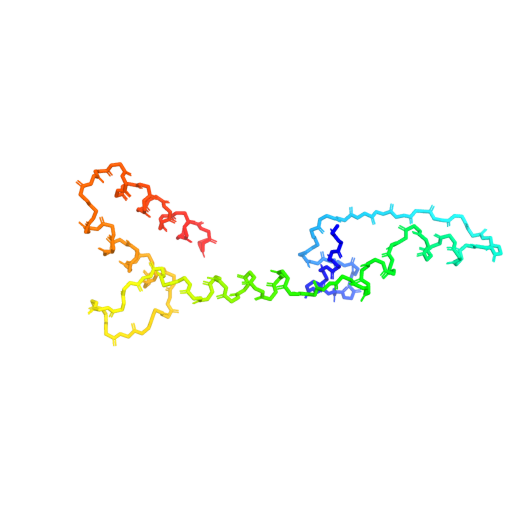? -16.106 -11.005 18.899 1.00 88.62 96 ASP A N 1
ATOM 764 C CA . ASP A 1 96 ? -15.125 -11.376 17.870 1.00 88.62 96 ASP A CA 1
ATOM 765 C C . ASP A 1 96 ? -14.826 -10.203 16.932 1.00 88.62 96 ASP A C 1
ATOM 767 O O . ASP A 1 96 ? -13.674 -9.887 16.644 1.00 88.62 96 ASP A O 1
ATOM 771 N N . ALA A 1 97 ? -15.867 -9.468 16.532 1.00 85.06 97 ALA A N 1
ATOM 772 C CA . ALA A 1 97 ? -15.719 -8.282 15.696 1.00 85.06 97 ALA A CA 1
ATOM 773 C C . ALA A 1 97 ? -14.962 -7.154 16.419 1.00 85.06 97 ALA A C 1
ATOM 775 O O . ALA A 1 97 ? -14.263 -6.364 15.765 1.00 85.06 97 ALA A O 1
ATOM 776 N N . ARG A 1 98 ? -15.108 -7.059 17.750 1.00 87.12 98 ARG A N 1
ATOM 777 C CA . ARG A 1 98 ? -14.331 -6.148 18.597 1.00 87.12 98 ARG A CA 1
ATOM 778 C C . ARG A 1 98 ? -12.860 -6.562 18.632 1.00 87.12 98 ARG A C 1
ATOM 780 O O . ARG A 1 98 ? -12.012 -5.750 18.267 1.00 87.12 98 ARG A O 1
ATOM 787 N N . LEU A 1 99 ? -12.577 -7.826 18.947 1.00 89.88 99 LEU A N 1
ATOM 788 C CA . LEU A 1 99 ? -11.222 -8.384 19.017 1.00 89.88 99 LEU A CA 1
ATOM 789 C C . LEU A 1 99 ? -10.470 -8.276 17.687 1.00 89.88 99 LEU A C 1
ATOM 791 O O . LEU A 1 99 ? -9.294 -7.924 17.678 1.00 89.88 99 LEU A O 1
ATOM 795 N N . ASP A 1 100 ? -11.140 -8.484 16.554 1.00 89.62 100 ASP A N 1
ATOM 796 C CA . ASP A 1 100 ? -10.545 -8.292 15.227 1.00 89.62 100 ASP A CA 1
ATOM 797 C C . ASP A 1 100 ? -10.113 -6.843 14.975 1.00 89.62 100 ASP A C 1
ATOM 799 O O . ASP A 1 100 ? -9.130 -6.574 14.279 1.00 89.62 100 ASP A O 1
ATOM 803 N N . THR A 1 101 ? -10.873 -5.889 15.508 1.00 85.00 101 THR A N 1
ATOM 804 C CA . THR A 1 101 ? -10.622 -4.456 15.326 1.00 85.00 101 THR A CA 1
ATOM 805 C C . THR A 1 101 ? -9.494 -3.995 16.248 1.00 85.00 101 THR A C 1
ATOM 807 O O . THR A 1 101 ? -8.545 -3.361 15.786 1.00 85.00 101 THR A O 1
ATOM 810 N N . GLU A 1 102 ? -9.526 -4.414 17.512 1.00 87.56 102 GLU A N 1
ATOM 811 C CA . GLU A 1 102 ? -8.446 -4.201 18.483 1.00 87.56 102 GLU A CA 1
ATOM 812 C C . GLU A 1 102 ? -7.143 -4.888 18.041 1.00 87.56 102 GLU A C 1
ATOM 814 O O . GLU A 1 102 ? -6.063 -4.306 18.122 1.00 87.56 102 GLU A O 1
ATOM 819 N N . GLY A 1 103 ? -7.227 -6.094 17.473 1.00 89.50 103 GLY A N 1
ATOM 820 C CA . GLY A 1 103 ? -6.082 -6.829 16.938 1.00 89.50 103 GLY A CA 1
ATOM 821 C C . GLY A 1 103 ? -5.421 -6.130 15.747 1.00 89.50 103 GLY A C 1
ATOM 822 O O . GLY A 1 103 ? -4.199 -6.187 15.592 1.00 89.50 103 GLY A O 1
ATOM 823 N N . LYS A 1 104 ? -6.197 -5.420 14.917 1.00 88.00 104 LYS A N 1
ATOM 824 C CA . LYS A 1 104 ? -5.656 -4.556 13.853 1.00 88.00 104 LYS A CA 1
ATOM 825 C C . LYS A 1 104 ? -4.970 -3.317 14.428 1.00 88.00 104 LYS A C 1
ATOM 827 O O . LYS A 1 104 ? -3.898 -2.967 13.940 1.00 88.00 104 LYS A O 1
ATOM 832 N N . ALA A 1 105 ? -5.537 -2.705 15.470 1.00 87.00 105 ALA A N 1
ATOM 833 C CA . ALA A 1 105 ? -4.912 -1.584 16.174 1.00 87.00 105 ALA A CA 1
ATOM 834 C C . ALA A 1 105 ? -3.568 -1.994 16.792 1.00 87.00 105 ALA A C 1
ATOM 836 O O . ALA A 1 105 ? -2.562 -1.320 16.598 1.00 87.00 105 ALA A O 1
ATOM 837 N N . LYS A 1 106 ? -3.515 -3.163 17.440 1.00 88.69 106 LYS A N 1
ATOM 838 C CA . LYS A 1 106 ? -2.274 -3.713 17.994 1.00 88.69 106 LYS A CA 1
ATOM 839 C C . LYS A 1 106 ? -1.191 -3.879 16.926 1.00 88.69 106 LYS A C 1
ATOM 841 O O . LYS A 1 106 ? -0.077 -3.408 17.109 1.00 88.69 106 LYS A O 1
ATOM 846 N N . LYS A 1 107 ? -1.526 -4.474 15.776 1.00 89.19 107 LYS A N 1
ATOM 847 C CA . LYS A 1 107 ? -0.573 -4.631 14.660 1.00 89.19 107 LYS A CA 1
ATOM 848 C C . LYS A 1 107 ? -0.057 -3.297 14.118 1.00 89.19 107 LYS A C 1
ATOM 850 O O . LYS A 1 107 ? 1.048 -3.258 13.587 1.00 89.19 107 LYS A O 1
ATOM 855 N N . LEU A 1 108 ? -0.862 -2.235 14.189 1.00 84.69 108 LEU A N 1
ATOM 856 C CA . LEU A 1 108 ? -0.434 -0.894 13.795 1.00 84.69 108 LEU A CA 1
ATOM 857 C C . LEU A 1 108 ? 0.636 -0.362 14.757 1.00 84.69 108 LEU A C 1
ATOM 859 O O . LEU A 1 108 ? 1.643 0.164 14.295 1.00 84.69 108 LEU A O 1
ATOM 863 N N . LEU A 1 109 ? 0.443 -0.560 16.064 1.00 85.50 109 LEU A N 1
ATOM 864 C CA . LEU A 1 109 ? 1.416 -0.191 17.091 1.00 85.50 109 LEU A CA 1
ATOM 865 C C . LEU A 1 109 ? 2.709 -1.014 16.981 1.00 85.50 109 LEU A C 1
ATOM 867 O O . LEU A 1 109 ? 3.795 -0.447 16.988 1.00 85.50 109 LEU A O 1
ATOM 871 N N . ASP A 1 110 ? 2.593 -2.331 16.792 1.00 87.12 110 ASP A N 1
ATOM 872 C CA . ASP A 1 110 ? 3.738 -3.251 16.699 1.00 87.12 110 ASP A CA 1
ATOM 873 C C . ASP A 1 110 ? 4.640 -2.972 15.480 1.00 87.12 110 ASP A C 1
ATOM 875 O O . ASP A 1 110 ? 5.803 -3.353 15.474 1.00 87.12 110 ASP A O 1
ATOM 879 N N . ARG A 1 111 ? 4.114 -2.333 14.426 1.00 82.88 111 ARG A N 1
ATOM 880 C CA . ARG A 1 111 ? 4.883 -1.949 13.224 1.00 82.88 111 ARG A CA 1
ATOM 881 C C . ARG A 1 111 ? 5.566 -0.587 13.337 1.00 82.88 111 ARG A C 1
ATOM 883 O O . ARG A 1 111 ? 6.338 -0.230 12.451 1.00 82.88 111 ARG A O 1
ATOM 890 N N . ALA A 1 112 ? 5.195 0.191 14.345 1.00 74.25 112 ALA A N 1
ATOM 891 C CA . ALA A 1 112 ? 5.706 1.532 14.587 1.00 74.25 112 ALA A CA 1
ATOM 892 C C . ALA A 1 112 ? 6.877 1.561 15.575 1.00 74.25 112 ALA A C 1
ATOM 894 O O . ALA A 1 112 ? 7.627 2.537 15.587 1.00 74.25 112 ALA A O 1
ATOM 895 N N . ALA A 1 113 ? 6.970 0.524 16.411 1.00 58.78 113 ALA A N 1
ATOM 896 C CA . ALA A 1 113 ? 8.073 0.259 17.326 1.00 58.78 113 ALA A CA 1
ATOM 897 C C . ALA A 1 113 ? 9.254 -0.390 16.590 1.00 58.78 113 ALA A C 1
ATOM 899 O O . ALA A 1 113 ? 10.403 -0.095 16.985 1.00 58.78 113 ALA A O 1
#